Protein AF-A0A2H0QQB0-F1 (afdb_monomer_lite)

Structure (mmCIF, N/CA/C/O backbone):
data_AF-A0A2H0QQB0-F1
#
_entry.id   AF-A0A2H0QQB0-F1
#
loop_
_atom_site.group_PDB
_atom_site.id
_atom_site.type_symbol
_atom_site.label_atom_id
_atom_site.label_alt_id
_atom_site.label_comp_id
_atom_site.label_asym_id
_atom_site.label_entity_id
_atom_site.label_seq_id
_atom_site.pdbx_PDB_ins_code
_atom_site.Cartn_x
_atom_site.Cartn_y
_atom_site.Cartn_z
_atom_site.occupancy
_atom_site.B_iso_or_equiv
_atom_site.auth_seq_id
_atom_site.auth_comp_id
_atom_site.auth_asym_id
_atom_site.auth_atom_id
_atom_site.pdbx_PDB_model_num
ATOM 1 N N . MET A 1 1 ? -20.437 0.059 20.191 1.00 65.50 1 MET A N 1
ATOM 2 C CA . MET A 1 1 ? -19.110 -0.455 20.585 1.00 65.50 1 MET A CA 1
ATOM 3 C C . MET A 1 1 ? -18.700 -1.658 19.748 1.00 65.50 1 MET A C 1
ATOM 5 O O . MET A 1 1 ? -17.780 -1.488 18.964 1.00 65.50 1 MET A O 1
ATOM 9 N N . GLU A 1 2 ? -19.419 -2.790 19.771 1.00 68.44 2 GLU A N 1
ATOM 10 C CA . GLU A 1 2 ? -19.103 -3.956 18.906 1.00 68.44 2 GLU A CA 1
ATOM 11 C C . GLU A 1 2 ? -18.968 -3.614 17.412 1.00 68.44 2 GLU A C 1
ATOM 13 O O . GLU A 1 2 ? -18.045 -4.080 16.751 1.00 68.44 2 GLU A O 1
ATOM 18 N N . ASN A 1 3 ? -19.831 -2.736 16.887 1.00 83.88 3 ASN A N 1
ATOM 19 C CA . ASN A 1 3 ? -19.761 -2.301 15.487 1.00 83.88 3 ASN A CA 1
ATOM 20 C C . ASN A 1 3 ? -18.445 -1.560 15.151 1.00 83.88 3 ASN A C 1
ATOM 22 O O . ASN A 1 3 ? -17.849 -1.812 14.109 1.00 83.88 3 ASN A O 1
ATOM 26 N N . ILE A 1 4 ? -17.952 -0.705 16.058 1.00 89.88 4 ILE A N 1
ATOM 27 C CA . ILE A 1 4 ? -16.704 0.053 15.859 1.00 89.88 4 ILE A CA 1
ATOM 28 C C . ILE A 1 4 ? -15.506 -0.894 15.899 1.00 89.88 4 ILE A C 1
ATOM 30 O O . ILE A 1 4 ? -14.634 -0.816 15.042 1.00 89.88 4 ILE A O 1
ATOM 34 N N . PHE A 1 5 ? -15.478 -1.826 16.853 1.00 91.00 5 PHE A N 1
ATOM 35 C CA . PHE A 1 5 ? -14.380 -2.786 16.974 1.00 91.00 5 PHE A CA 1
ATOM 36 C C . PHE A 1 5 ? -14.315 -3.751 15.787 1.00 91.00 5 PHE A C 1
ATOM 38 O O . PHE A 1 5 ? -13.231 -4.017 15.276 1.00 91.00 5 PHE A O 1
ATOM 45 N N . SER A 1 6 ? -15.464 -4.200 15.275 1.00 92.50 6 SER A N 1
ATOM 46 C CA . SER A 1 6 ? -15.518 -4.987 14.038 1.00 92.50 6 SER A CA 1
ATOM 47 C C . SER A 1 6 ? -14.986 -4.202 12.830 1.00 92.50 6 SER A C 1
ATOM 49 O O . SER A 1 6 ? -14.243 -4.755 12.015 1.00 92.50 6 SER A O 1
ATOM 51 N N . LYS A 1 7 ? -15.302 -2.904 12.732 1.00 93.81 7 LYS A N 1
ATOM 52 C CA . LYS A 1 7 ? -14.756 -2.030 11.684 1.00 93.81 7 LYS A CA 1
ATOM 53 C C . LYS A 1 7 ? -13.255 -1.808 11.835 1.00 93.81 7 LYS A C 1
ATOM 55 O O . LYS A 1 7 ? -12.559 -1.859 10.830 1.00 93.81 7 LYS A O 1
ATOM 60 N N . ILE A 1 8 ? -12.754 -1.629 13.057 1.00 95.75 8 ILE A N 1
ATOM 61 C CA . ILE A 1 8 ? -11.315 -1.547 13.346 1.00 95.75 8 ILE A CA 1
ATOM 62 C C . ILE A 1 8 ? -10.601 -2.817 12.880 1.00 95.75 8 ILE A C 1
ATOM 64 O O . ILE A 1 8 ? -9.617 -2.714 12.156 1.00 95.75 8 ILE A O 1
ATOM 68 N N . GLN A 1 9 ? -11.120 -4.001 13.215 1.00 94.94 9 GLN A N 1
ATOM 69 C CA . GLN A 1 9 ? -10.529 -5.257 12.748 1.00 94.94 9 GLN A CA 1
ATOM 70 C C . GLN A 1 9 ? -10.516 -5.329 11.218 1.00 94.94 9 GLN A C 1
ATOM 72 O O . GLN A 1 9 ? -9.476 -5.572 10.619 1.00 94.94 9 GLN A O 1
ATOM 77 N N . THR A 1 10 ? -11.649 -5.017 10.584 1.00 95.06 10 THR A N 1
ATOM 78 C CA . THR A 1 10 ? -11.767 -4.990 9.117 1.00 95.06 10 THR A CA 1
ATOM 79 C C . THR A 1 10 ? -10.771 -4.009 8.487 1.00 95.06 10 THR A C 1
ATOM 81 O O . THR A 1 10 ? -10.186 -4.286 7.443 1.00 95.06 10 THR A O 1
ATOM 84 N N . HIS A 1 11 ? -10.561 -2.852 9.115 1.00 97.19 11 HIS A N 1
ATOM 85 C CA . HIS A 1 11 ? -9.600 -1.855 8.662 1.00 97.19 11 HIS A CA 1
ATOM 86 C C . HIS A 1 11 ? -8.161 -2.384 8.717 1.00 97.19 11 HIS A C 1
ATOM 88 O O . HIS A 1 11 ? -7.427 -2.248 7.739 1.00 97.19 11 HIS A O 1
ATOM 94 N N . LEU A 1 12 ? -7.781 -3.029 9.824 1.00 97.25 12 LEU A N 1
ATOM 95 C CA . LEU A 1 12 ? -6.466 -3.654 9.978 1.00 97.25 12 LEU A CA 1
ATOM 96 C C . LEU A 1 12 ? -6.259 -4.795 8.971 1.00 97.25 12 LEU A C 1
ATOM 98 O O . LEU A 1 12 ? -5.193 -4.883 8.367 1.00 97.25 12 LEU A O 1
ATOM 102 N N . ASP A 1 13 ? -7.285 -5.605 8.707 1.00 96.88 13 ASP A N 1
ATOM 103 C CA . ASP A 1 13 ? -7.219 -6.675 7.704 1.00 96.88 13 ASP A CA 1
ATOM 104 C C . ASP A 1 13 ? -6.965 -6.113 6.291 1.00 96.88 13 ASP A C 1
ATOM 106 O O . ASP A 1 13 ? -6.163 -6.658 5.526 1.00 96.88 13 ASP A O 1
ATOM 110 N N . TYR A 1 14 ? -7.597 -4.986 5.938 1.00 96.50 14 TYR A N 1
ATOM 111 C CA . TYR A 1 14 ? -7.335 -4.316 4.662 1.00 96.50 14 TYR A CA 1
ATOM 112 C C . TYR A 1 14 ? -5.941 -3.683 4.594 1.00 96.50 14 TYR A C 1
ATOM 114 O O . TYR A 1 14 ? -5.305 -3.740 3.541 1.00 96.50 14 TYR A O 1
ATOM 122 N N . LEU A 1 15 ? -5.431 -3.123 5.694 1.00 97.06 15 LEU A N 1
ATOM 123 C CA . LEU A 1 15 ? -4.051 -2.632 5.755 1.00 97.06 15 LEU A CA 1
ATOM 124 C C . LEU A 1 15 ? -3.034 -3.771 5.598 1.00 97.06 15 LEU A C 1
ATOM 126 O O . LEU A 1 15 ? -2.041 -3.614 4.888 1.00 97.06 15 LEU A O 1
ATOM 130 N N . ASP A 1 16 ? -3.287 -4.936 6.191 1.00 96.81 16 ASP A N 1
ATOM 131 C CA . ASP A 1 16 ? -2.433 -6.116 6.024 1.00 96.81 16 ASP A CA 1
ATOM 132 C C . ASP A 1 16 ? -2.461 -6.617 4.571 1.00 96.81 16 ASP A C 1
ATOM 134 O O . ASP A 1 16 ? -1.420 -6.928 3.984 1.00 96.81 16 ASP A O 1
ATOM 138 N N . ALA A 1 17 ? -3.634 -6.606 3.934 1.00 95.88 17 ALA A N 1
ATOM 139 C CA . ALA A 1 17 ? -3.755 -6.889 2.508 1.00 95.88 17 ALA A CA 1
ATOM 140 C C . ALA A 1 17 ? -2.974 -5.877 1.640 1.00 95.88 17 ALA A C 1
ATOM 142 O O . ALA A 1 17 ? -2.316 -6.291 0.683 1.00 95.88 17 ALA A O 1
ATOM 143 N N . CYS A 1 18 ? -2.961 -4.584 1.996 1.00 95.75 18 CYS A N 1
ATOM 144 C CA . CYS A 1 18 ? -2.119 -3.576 1.339 1.00 95.75 18 CYS A CA 1
ATOM 145 C C . CYS A 1 18 ? -0.631 -3.920 1.462 1.00 95.75 18 CYS A C 1
ATOM 147 O O . CYS A 1 18 ? 0.082 -3.886 0.460 1.00 95.75 18 CYS A O 1
ATOM 149 N N . ILE A 1 19 ? -0.162 -4.294 2.657 1.00 96.25 19 ILE A N 1
ATOM 150 C CA . ILE A 1 19 ? 1.234 -4.702 2.881 1.00 96.25 19 ILE A CA 1
ATOM 151 C C . ILE A 1 19 ? 1.584 -5.919 2.021 1.00 96.25 19 ILE A C 1
ATOM 153 O O . ILE A 1 19 ? 2.636 -5.945 1.383 1.00 96.25 19 ILE A O 1
ATOM 157 N N . LYS A 1 20 ? 0.711 -6.932 1.980 1.00 95.38 20 LYS A N 1
ATOM 158 C CA . LYS A 1 20 ? 0.913 -8.141 1.167 1.00 95.38 20 LYS A CA 1
ATOM 159 C C . LYS A 1 20 ? 0.999 -7.817 -0.324 1.00 95.38 20 LYS A C 1
ATOM 161 O O . LYS A 1 20 ? 1.892 -8.331 -0.994 1.00 95.38 20 LYS A O 1
ATOM 166 N N . LEU A 1 21 ? 0.130 -6.941 -0.831 1.00 94.81 21 LEU A N 1
ATOM 167 C CA . LEU A 1 21 ? 0.185 -6.470 -2.218 1.00 94.81 21 LEU A CA 1
ATOM 168 C C . LEU A 1 21 ? 1.466 -5.679 -2.501 1.00 94.81 21 LEU A C 1
ATOM 170 O O . LEU A 1 21 ? 2.143 -5.976 -3.482 1.00 94.81 21 LEU A O 1
ATOM 174 N N . SER A 1 22 ? 1.851 -4.743 -1.627 1.00 95.25 22 SER A N 1
ATOM 175 C CA . SER A 1 22 ? 3.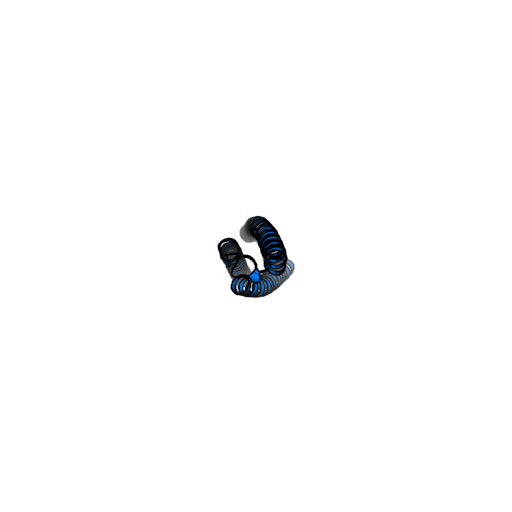121 -4.011 -1.741 1.00 95.25 22 SER A CA 1
ATOM 176 C C . SER A 1 22 ? 4.319 -4.969 -1.791 1.00 95.25 22 SER A C 1
ATOM 178 O O . SER A 1 22 ? 5.158 -4.852 -2.679 1.00 95.25 22 SER A O 1
ATOM 180 N N . LYS A 1 23 ? 4.377 -5.981 -0.916 1.00 95.25 23 LYS A N 1
ATOM 181 C CA . LYS A 1 23 ? 5.434 -7.010 -0.955 1.00 95.25 23 LYS A CA 1
ATOM 182 C C . LYS A 1 23 ? 5.400 -7.830 -2.243 1.00 95.25 23 LYS A C 1
ATOM 184 O O . LYS A 1 23 ? 6.448 -8.109 -2.811 1.00 95.25 23 LYS A O 1
ATOM 189 N N . SER A 1 24 ? 4.214 -8.189 -2.729 1.00 93.25 24 SER A N 1
ATOM 190 C CA . SER A 1 24 ? 4.076 -8.907 -3.999 1.00 93.25 24 SER A CA 1
ATOM 191 C C . SER A 1 24 ? 4.618 -8.090 -5.173 1.00 93.25 24 SER A C 1
ATOM 193 O O . SER A 1 24 ? 5.261 -8.656 -6.053 1.00 93.25 24 SER A O 1
ATOM 195 N N . ILE A 1 25 ? 4.381 -6.775 -5.199 1.00 93.88 25 ILE A N 1
ATOM 196 C CA . ILE A 1 25 ? 4.931 -5.873 -6.224 1.00 93.88 25 ILE A CA 1
ATOM 197 C C . ILE A 1 25 ? 6.454 -5.803 -6.100 1.00 93.88 25 ILE A C 1
ATOM 199 O O . ILE A 1 25 ? 7.158 -5.968 -7.092 1.00 93.88 25 ILE A O 1
ATOM 203 N N . GLU A 1 26 ? 6.965 -5.612 -4.884 1.00 94.50 26 GLU A N 1
ATOM 204 C CA . GLU A 1 26 ? 8.403 -5.547 -4.611 1.00 94.50 26 GLU A CA 1
ATOM 205 C C . GLU A 1 26 ? 9.135 -6.817 -5.075 1.00 94.50 26 GLU A C 1
ATOM 207 O O . GLU A 1 26 ? 10.184 -6.726 -5.717 1.00 94.50 26 GLU A O 1
ATOM 212 N N . GLN A 1 27 ? 8.534 -7.988 -4.868 1.00 92.56 27 GLN A N 1
ATOM 213 C CA . GLN A 1 27 ? 9.088 -9.288 -5.256 1.00 92.56 27 GLN A CA 1
ATOM 214 C C . GLN A 1 27 ? 8.876 -9.644 -6.735 1.00 92.56 27 GLN A C 1
ATOM 216 O O . GLN A 1 27 ? 9.540 -10.549 -7.240 1.00 92.56 27 GLN A O 1
ATOM 221 N N . SER A 1 28 ? 7.977 -8.954 -7.443 1.00 91.25 28 SER A N 1
ATOM 222 C CA . SER A 1 28 ? 7.664 -9.242 -8.850 1.00 91.25 28 SER A CA 1
ATOM 223 C C . SER A 1 28 ? 8.849 -8.953 -9.764 1.00 91.25 28 SER A C 1
ATOM 225 O O . SER A 1 28 ? 9.612 -8.022 -9.518 1.00 91.25 28 SER A O 1
ATOM 227 N N . ASP A 1 29 ? 9.000 -9.720 -10.840 1.00 89.69 29 ASP A N 1
ATOM 228 C CA . ASP A 1 29 ? 10.018 -9.442 -11.853 1.00 89.69 29 ASP A CA 1
ATOM 229 C C . ASP A 1 29 ? 9.806 -8.048 -12.469 1.00 89.69 29 ASP A C 1
ATOM 231 O O . ASP A 1 29 ? 8.687 -7.709 -12.857 1.00 89.69 29 ASP A O 1
ATOM 235 N N . ALA A 1 30 ? 10.873 -7.246 -12.542 1.00 88.38 30 ALA A N 1
ATOM 236 C CA . ALA A 1 30 ? 10.816 -5.887 -13.075 1.00 88.38 30 ALA A CA 1
ATOM 237 C C . ALA A 1 30 ? 10.485 -5.869 -14.576 1.00 88.38 30 ALA A C 1
ATOM 239 O O . ALA A 1 30 ? 9.853 -4.920 -15.038 1.00 88.38 30 ALA A O 1
ATOM 240 N N . ASP A 1 31 ? 10.833 -6.940 -15.296 1.00 87.62 31 ASP A N 1
ATOM 241 C CA . ASP A 1 31 ? 10.500 -7.109 -16.713 1.00 87.62 31 ASP A CA 1
ATOM 242 C C . ASP A 1 31 ? 8.996 -7.367 -16.925 1.00 87.62 31 ASP A C 1
ATOM 244 O O . ASP A 1 31 ? 8.451 -7.111 -18.002 1.00 87.62 31 ASP A O 1
ATOM 248 N N . ASN A 1 32 ? 8.281 -7.833 -15.893 1.00 91.31 32 ASN A N 1
ATOM 249 C CA . ASN A 1 32 ? 6.845 -8.093 -15.954 1.00 91.31 32 ASN A CA 1
ATOM 250 C C . ASN A 1 32 ? 6.022 -6.848 -15.582 1.00 91.31 32 ASN A C 1
ATOM 252 O O . ASN A 1 32 ? 5.281 -6.810 -14.595 1.00 91.31 32 ASN A O 1
ATOM 256 N N . VAL A 1 33 ? 6.151 -5.815 -16.413 1.00 88.31 33 VAL A N 1
ATOM 257 C CA . VAL A 1 33 ? 5.507 -4.507 -16.217 1.00 88.31 33 VAL A CA 1
ATOM 258 C C . VAL A 1 33 ? 3.978 -4.612 -16.158 1.00 88.31 33 VAL A C 1
ATOM 260 O O . VAL A 1 33 ? 3.338 -3.882 -15.404 1.00 88.31 33 VAL A O 1
ATOM 263 N N . GLU A 1 34 ? 3.372 -5.535 -16.909 1.00 90.12 34 GLU A N 1
ATOM 264 C CA . GLU A 1 34 ? 1.917 -5.731 -16.909 1.00 90.12 34 GLU A CA 1
ATOM 265 C C . GLU A 1 34 ? 1.407 -6.236 -15.551 1.00 90.12 34 GLU A C 1
ATOM 267 O O . GLU A 1 34 ? 0.456 -5.674 -15.001 1.00 90.12 34 GLU A O 1
ATOM 272 N N . ALA A 1 35 ? 2.075 -7.235 -14.963 1.00 89.00 35 ALA A N 1
ATOM 273 C CA . ALA A 1 35 ? 1.723 -7.728 -13.634 1.00 89.00 35 ALA A CA 1
ATOM 274 C C . ALA A 1 35 ? 1.938 -6.661 -12.550 1.00 89.00 35 ALA A C 1
ATOM 276 O O . ALA A 1 35 ? 1.105 -6.518 -11.652 1.00 89.00 35 ALA A O 1
ATOM 277 N N . ILE A 1 36 ? 3.022 -5.883 -12.648 1.00 92.00 36 ILE A N 1
ATOM 278 C CA . ILE A 1 36 ? 3.290 -4.762 -11.737 1.00 92.00 36 ILE A CA 1
ATOM 279 C C . ILE A 1 36 ? 2.162 -3.728 -11.817 1.00 92.00 36 ILE A C 1
ATOM 281 O O . ILE A 1 36 ? 1.607 -3.364 -10.781 1.00 92.00 36 ILE A O 1
ATOM 285 N N . ASN A 1 37 ? 1.767 -3.312 -13.023 1.00 92.19 37 ASN A N 1
ATOM 286 C CA . ASN A 1 37 ? 0.683 -2.348 -13.220 1.00 92.19 37 ASN A CA 1
ATOM 287 C C . ASN A 1 37 ? -0.652 -2.869 -12.678 1.00 92.19 37 ASN A C 1
ATOM 289 O O . ASN A 1 37 ? -1.329 -2.159 -11.940 1.00 92.19 37 ASN A O 1
ATOM 293 N N . SER A 1 38 ? -1.003 -4.128 -12.958 1.00 92.56 38 SER A N 1
ATOM 294 C CA . SER A 1 38 ? -2.236 -4.713 -12.421 1.00 92.56 38 SER A CA 1
ATOM 295 C C . SER A 1 38 ? -2.243 -4.744 -10.890 1.00 92.56 38 SER A C 1
ATOM 297 O O . SER A 1 38 ? -3.291 -4.533 -10.277 1.00 92.56 38 SER A O 1
ATOM 299 N N . ASN A 1 39 ? -1.102 -5.024 -10.259 1.00 91.81 39 ASN A N 1
ATOM 300 C CA . ASN A 1 39 ? -1.000 -5.037 -8.804 1.00 91.81 39 ASN A CA 1
ATOM 301 C C . ASN A 1 39 ? -1.052 -3.624 -8.206 1.00 91.81 39 ASN A C 1
ATOM 303 O O . ASN A 1 39 ? -1.665 -3.449 -7.153 1.00 91.81 39 ASN A O 1
ATOM 307 N N . LEU A 1 40 ? -0.471 -2.623 -8.876 1.00 92.06 40 LEU A N 1
ATOM 308 C CA . LEU A 1 40 ? -0.583 -1.214 -8.487 1.00 92.06 40 LEU A CA 1
ATOM 309 C C . LEU A 1 40 ? -2.037 -0.727 -8.560 1.00 92.06 40 LEU A C 1
ATOM 311 O O . LEU A 1 40 ? -2.538 -0.186 -7.578 1.00 92.06 40 LEU A O 1
ATOM 315 N N . ASP A 1 41 ? -2.758 -1.033 -9.641 1.00 94.19 41 ASP A N 1
ATOM 316 C CA . ASP A 1 41 ? -4.180 -0.689 -9.778 1.00 94.19 41 ASP A CA 1
ATOM 317 C C . ASP A 1 41 ? -5.036 -1.328 -8.671 1.00 94.19 41 ASP A C 1
ATOM 319 O O . ASP A 1 41 ? -5.932 -0.702 -8.094 1.00 94.19 41 ASP A O 1
ATOM 323 N N . ASN A 1 42 ? -4.770 -2.599 -8.356 1.00 92.50 42 ASN A N 1
ATOM 324 C CA . ASN A 1 42 ? -5.453 -3.301 -7.270 1.00 92.50 42 ASN A CA 1
ATOM 325 C C . ASN A 1 42 ? -5.143 -2.670 -5.908 1.00 92.50 42 ASN A C 1
ATOM 327 O O . ASN A 1 42 ? -6.041 -2.532 -5.072 1.00 92.50 42 ASN A O 1
ATOM 331 N N . ARG A 1 43 ? -3.893 -2.255 -5.695 1.00 93.12 43 ARG A N 1
ATOM 332 C CA . ARG A 1 43 ? -3.462 -1.566 -4.480 1.00 93.12 43 ARG A CA 1
ATOM 333 C C . ARG A 1 43 ? -4.145 -0.207 -4.333 1.00 93.12 43 ARG A C 1
ATOM 335 O O . ARG A 1 43 ? -4.650 0.074 -3.252 1.00 93.12 43 ARG A O 1
ATOM 342 N N . ASP A 1 44 ? -4.263 0.585 -5.395 1.00 93.75 44 ASP A N 1
ATOM 343 C CA . ASP A 1 44 ? -4.945 1.889 -5.361 1.00 93.75 44 ASP A CA 1
ATOM 344 C C . ASP A 1 44 ? -6.429 1.760 -4.989 1.00 93.75 44 ASP A C 1
ATOM 346 O O . ASP A 1 44 ? -6.975 2.539 -4.193 1.00 93.75 44 ASP A O 1
ATOM 350 N N . ARG A 1 45 ? -7.095 0.721 -5.508 1.00 95.06 45 ARG A N 1
ATOM 351 C CA . ARG A 1 45 ? -8.472 0.385 -5.114 1.00 95.06 45 ARG A CA 1
ATOM 352 C C . ARG A 1 45 ? -8.556 0.019 -3.638 1.00 95.06 45 ARG A C 1
ATOM 354 O O . ARG A 1 45 ? -9.478 0.465 -2.957 1.00 95.06 45 ARG A O 1
ATOM 361 N N . LEU A 1 46 ? -7.606 -0.768 -3.138 1.00 94.50 46 LEU A N 1
ATOM 362 C CA . LEU A 1 46 ? -7.581 -1.178 -1.739 1.00 94.50 46 LEU A CA 1
ATOM 363 C C . LEU A 1 46 ? -7.300 0.002 -0.802 1.00 94.50 46 LEU A C 1
ATOM 365 O O . LEU A 1 46 ? -8.012 0.160 0.185 1.00 94.50 46 LEU A O 1
ATOM 369 N N . VAL A 1 47 ? -6.361 0.886 -1.147 1.00 93.56 47 VAL A N 1
ATOM 370 C CA . VAL A 1 47 ? -6.108 2.140 -0.415 1.00 93.56 47 VAL A CA 1
ATOM 371 C C . VAL A 1 47 ? -7.379 2.985 -0.348 1.00 93.56 47 VAL A C 1
ATOM 373 O O . VAL A 1 47 ? -7.744 3.471 0.719 1.00 93.56 47 VAL A O 1
ATOM 376 N N . SER A 1 48 ? -8.124 3.081 -1.451 1.00 95.31 48 SER A N 1
ATOM 377 C CA . SER A 1 48 ? -9.405 3.795 -1.473 1.00 95.31 48 SER A CA 1
ATOM 378 C C . SER A 1 48 ? -10.447 3.183 -0.524 1.00 95.31 48 SER A C 1
ATOM 380 O O . SER A 1 48 ? -11.256 3.909 0.054 1.00 95.31 48 SER A O 1
ATOM 382 N N . ILE A 1 49 ? -10.456 1.855 -0.358 1.00 95.00 49 ILE A N 1
ATOM 383 C CA . ILE A 1 49 ? -11.323 1.159 0.606 1.00 95.00 49 ILE A CA 1
ATOM 384 C C . ILE A 1 49 ? -10.857 1.444 2.037 1.00 95.00 49 ILE A C 1
ATOM 386 O O . ILE A 1 49 ? -11.673 1.848 2.862 1.00 95.00 49 ILE A O 1
ATOM 390 N N . VAL A 1 50 ? -9.558 1.301 2.312 1.00 95.50 50 VAL A N 1
ATOM 391 C CA . VAL A 1 50 ? -8.931 1.602 3.611 1.00 95.50 50 VAL A CA 1
ATOM 392 C C . VAL A 1 50 ? -9.291 3.017 4.066 1.00 95.50 50 VAL A C 1
ATOM 394 O O . VAL A 1 50 ? -9.807 3.188 5.167 1.00 95.50 50 VAL A O 1
ATOM 397 N N . SER A 1 51 ? -9.134 4.023 3.199 1.00 94.75 51 SER A N 1
ATOM 398 C CA . SER A 1 51 ? -9.477 5.414 3.521 1.00 94.75 51 SER A CA 1
ATOM 399 C C . SER A 1 51 ? -10.957 5.608 3.855 1.00 94.75 51 SER A C 1
ATOM 401 O O . SER A 1 51 ? -11.285 6.371 4.760 1.00 94.75 51 SER A O 1
ATOM 403 N N . LYS A 1 52 ? -11.870 4.916 3.162 1.00 96.00 52 LYS A N 1
ATOM 404 C CA . LYS A 1 52 ? -13.306 4.981 3.481 1.00 96.00 52 LYS A CA 1
ATOM 405 C C . LYS A 1 52 ? -13.601 4.376 4.849 1.00 96.00 52 LYS A C 1
ATOM 407 O O . LYS A 1 52 ? -14.324 4.982 5.632 1.00 96.00 52 LYS A O 1
ATOM 412 N N . VAL A 1 53 ? -13.021 3.214 5.153 1.00 95.12 53 VAL A N 1
ATOM 413 C CA . VAL A 1 53 ? -13.220 2.552 6.449 1.00 95.12 53 VAL A CA 1
ATOM 414 C C . VAL A 1 53 ? -12.626 3.387 7.588 1.00 95.12 53 VAL A C 1
ATOM 416 O O . VAL A 1 53 ? -13.272 3.518 8.625 1.00 95.12 53 VAL A O 1
ATOM 419 N N . GLN A 1 54 ? -11.458 4.007 7.389 1.00 95.25 54 GLN A N 1
ATOM 420 C CA . GLN A 1 54 ? -10.866 4.953 8.343 1.00 95.25 54 GLN A CA 1
ATOM 421 C C . GLN A 1 54 ? -11.849 6.079 8.688 1.00 95.25 54 GLN A C 1
ATOM 423 O O . GLN A 1 54 ? -12.156 6.282 9.860 1.00 95.25 54 GLN A O 1
ATOM 428 N N . LEU A 1 55 ? -12.390 6.757 7.670 1.00 95.38 55 LEU A N 1
ATOM 429 C CA . LEU A 1 55 ? -13.342 7.856 7.854 1.00 95.38 55 LEU A CA 1
ATOM 430 C C . LEU A 1 55 ? -14.626 7.409 8.564 1.00 95.38 55 LEU A C 1
ATOM 432 O O . LEU A 1 55 ? -15.169 8.136 9.394 1.00 95.38 55 LEU A O 1
ATOM 436 N N . GLU A 1 56 ? -15.121 6.206 8.265 1.00 94.38 56 GLU A N 1
ATOM 437 C CA . GLU A 1 56 ? -16.274 5.640 8.968 1.00 94.38 56 GLU A CA 1
ATOM 438 C C . GLU A 1 56 ? -15.975 5.390 10.451 1.00 94.38 56 GLU A C 1
ATOM 440 O O . GLU A 1 56 ? -16.816 5.688 11.298 1.00 94.38 56 GLU A O 1
ATOM 445 N N . ILE A 1 57 ? -14.797 4.851 10.782 1.00 94.19 57 ILE A N 1
ATOM 446 C CA . ILE A 1 57 ? -14.391 4.622 12.175 1.00 94.19 57 ILE A CA 1
ATOM 447 C C . ILE A 1 57 ? -14.255 5.954 12.912 1.00 94.19 57 ILE A C 1
ATOM 449 O O . ILE A 1 57 ? -14.796 6.089 14.007 1.00 94.19 57 ILE A O 1
ATOM 453 N N . GLU A 1 58 ? -13.583 6.939 12.314 1.00 93.06 58 GLU A N 1
ATOM 454 C CA . GLU A 1 58 ? -13.421 8.280 12.887 1.00 93.06 58 GLU A CA 1
ATOM 455 C C . GLU A 1 58 ? -14.777 8.938 13.154 1.00 93.06 58 GLU A C 1
ATOM 457 O O . GLU A 1 58 ? -15.044 9.359 14.277 1.00 93.06 58 GLU A O 1
ATOM 462 N N . SER A 1 59 ? -15.691 8.908 12.179 1.00 92.69 59 SER A N 1
ATOM 463 C CA . SER A 1 59 ? -17.044 9.443 12.350 1.00 92.69 59 SER A CA 1
ATOM 464 C C . SER A 1 59 ? -17.823 8.742 13.468 1.00 92.69 59 SER A C 1
ATOM 466 O O . SER A 1 59 ? -18.590 9.390 14.185 1.00 92.69 59 SER A O 1
ATOM 468 N N . LEU A 1 60 ? -17.643 7.428 13.635 1.00 91.19 60 LEU A N 1
ATOM 469 C CA . LEU A 1 60 ? -18.276 6.682 14.721 1.00 91.19 60 LEU A CA 1
ATOM 470 C C . LEU A 1 60 ? -17.676 7.025 16.085 1.00 91.19 60 LEU A C 1
ATOM 472 O O . LEU A 1 60 ? -18.423 7.056 17.059 1.00 91.19 60 LEU A O 1
ATOM 476 N N . ILE A 1 61 ? -16.364 7.269 16.157 1.00 90.19 61 ILE A N 1
ATOM 477 C CA . ILE A 1 61 ? -15.674 7.694 17.381 1.00 90.19 61 ILE A CA 1
ATOM 478 C C . ILE A 1 61 ? -16.121 9.105 17.778 1.00 90.19 61 ILE A C 1
ATOM 480 O O . ILE A 1 61 ? -16.467 9.315 18.939 1.00 90.19 61 ILE A O 1
ATOM 484 N N . ASP A 1 62 ? -16.191 10.039 16.828 1.00 88.75 62 ASP A N 1
ATOM 485 C CA . ASP A 1 62 ? -16.632 11.421 17.064 1.00 88.75 62 ASP A CA 1
ATOM 486 C C . ASP A 1 62 ? -18.085 11.500 17.556 1.00 88.75 62 ASP A C 1
ATOM 488 O O . ASP A 1 62 ? -18.454 12.397 18.315 1.00 88.75 62 ASP A O 1
ATOM 492 N N . GLY A 1 63 ? -18.921 10.540 17.148 1.00 87.44 63 GLY A N 1
ATOM 493 C CA . GLY A 1 63 ? -20.308 10.417 17.594 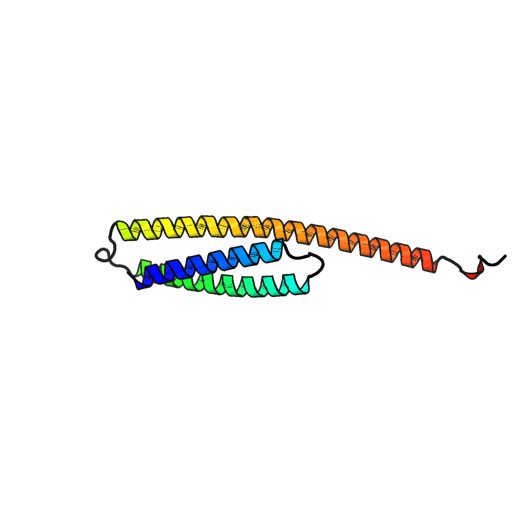1.00 87.44 63 GLY A CA 1
ATOM 494 C C . GLY A 1 63 ? -20.489 9.812 18.992 1.00 87.44 63 GLY A C 1
ATOM 495 O O . GLY A 1 63 ? -21.622 9.769 19.482 1.00 87.44 63 GLY A O 1
ATOM 496 N N . LEU A 1 64 ? -19.424 9.325 19.642 1.00 87.88 64 LEU A N 1
ATOM 497 C CA . LEU A 1 64 ? -19.514 8.747 20.984 1.00 87.88 64 LEU A CA 1
ATOM 498 C C . LEU A 1 64 ? -19.715 9.839 22.035 1.00 87.88 64 LEU A C 1
ATOM 500 O O . LEU A 1 64 ? -18.974 10.816 22.112 1.00 87.88 64 LEU A O 1
ATOM 504 N N . ASN A 1 65 ? -20.686 9.633 22.923 1.00 81.94 65 ASN A N 1
ATOM 505 C CA . ASN A 1 65 ? -20.827 10.470 24.111 1.00 81.94 65 ASN A CA 1
ATOM 506 C C . ASN A 1 65 ? -19.942 9.958 25.267 1.00 81.94 65 ASN A C 1
ATOM 508 O O . ASN A 1 65 ? -19.522 8.800 25.300 1.00 81.94 65 ASN A O 1
ATOM 512 N N . GLY A 1 66 ? -19.689 10.812 26.265 1.00 74.06 66 GLY A N 1
ATOM 513 C CA . GLY A 1 66 ? -18.831 10.473 27.411 1.00 74.06 66 GLY A CA 1
ATOM 514 C C . GLY A 1 66 ? -19.309 9.280 28.253 1.00 74.06 66 GLY A C 1
ATOM 515 O O . GLY A 1 66 ? -18.506 8.690 28.964 1.00 74.06 66 GLY A O 1
ATOM 516 N N . ALA A 1 67 ? -20.584 8.883 28.155 1.00 74.56 67 ALA A N 1
ATOM 517 C CA . ALA A 1 67 ? -21.113 7.695 28.831 1.00 74.56 67 ALA A CA 1
ATOM 518 C C . ALA A 1 67 ? -20.809 6.386 28.074 1.00 74.56 67 ALA A C 1
ATOM 520 O O . ALA A 1 67 ? -20.843 5.310 28.667 1.00 74.56 67 ALA A O 1
ATOM 521 N N . GLN A 1 68 ? -20.511 6.466 26.774 1.00 75.56 68 GLN A N 1
ATOM 522 C CA . GLN A 1 68 ? -20.134 5.332 25.923 1.00 75.56 68 GLN A CA 1
ATOM 523 C C . GLN A 1 68 ? -18.616 5.101 25.881 1.00 75.56 68 GLN A C 1
ATOM 525 O O . GLN A 1 68 ? -18.168 4.031 25.469 1.00 75.56 68 GLN A O 1
ATOM 530 N N . LEU A 1 69 ? -17.829 6.086 26.321 1.00 81.94 69 LEU A N 1
ATOM 531 C CA . LEU A 1 69 ? -16.374 6.022 26.414 1.00 81.94 69 LEU A CA 1
ATOM 532 C C . LEU A 1 69 ? -15.951 5.472 27.778 1.00 81.94 69 LEU A C 1
ATOM 534 O O . LEU A 1 69 ? -15.924 6.186 28.777 1.00 81.94 69 LEU A O 1
ATOM 538 N N . ASN A 1 70 ? -15.580 4.194 27.810 1.00 86.19 70 ASN A N 1
ATOM 539 C CA . ASN A 1 70 ? -14.914 3.601 28.966 1.00 86.19 70 ASN A CA 1
ATOM 540 C C . ASN A 1 70 ? -13.377 3.571 28.760 1.00 86.19 70 ASN A C 1
ATOM 542 O O . ASN A 1 70 ? -12.900 3.695 27.626 1.00 86.19 70 ASN A O 1
ATOM 546 N N . PRO A 1 71 ? -12.574 3.407 29.830 1.00 87.94 71 PRO A N 1
ATOM 547 C CA . PRO A 1 71 ? -11.112 3.389 29.720 1.00 87.94 71 PRO A CA 1
ATOM 548 C C . PRO A 1 71 ? -10.559 2.306 28.782 1.00 87.94 71 PRO A C 1
ATOM 550 O O . PRO A 1 71 ? -9.571 2.544 28.092 1.00 87.94 71 PRO A O 1
ATOM 553 N N . GLU A 1 72 ? -11.203 1.139 28.729 1.00 88.81 72 GLU A N 1
ATOM 554 C CA . GLU A 1 72 ? -10.825 0.021 27.853 1.00 88.81 72 GLU A CA 1
ATOM 555 C C . GLU A 1 72 ? -10.948 0.401 26.371 1.00 88.81 72 GLU A C 1
ATOM 557 O O . GLU A 1 72 ? -10.031 0.196 25.582 1.00 88.81 72 GLU A O 1
ATOM 562 N N . SER A 1 73 ? -12.037 1.070 26.008 1.00 87.75 73 SER A N 1
ATOM 563 C CA . SER A 1 73 ? -12.300 1.555 24.651 1.00 87.75 73 SER A CA 1
ATOM 564 C C . SER A 1 73 ? -11.247 2.552 24.193 1.00 87.75 73 SER A C 1
ATOM 566 O O . SER A 1 73 ? -10.757 2.480 23.071 1.00 87.75 73 SER A O 1
ATOM 568 N N . VAL A 1 74 ? -10.851 3.457 25.091 1.00 89.81 74 VAL A N 1
ATOM 569 C CA . VAL A 1 74 ? -9.787 4.431 24.826 1.00 89.81 74 VAL A CA 1
ATOM 570 C C . VAL A 1 74 ? -8.448 3.728 24.601 1.00 89.81 74 VAL A C 1
ATOM 572 O O . VAL A 1 74 ? -7.676 4.154 23.742 1.00 89.81 74 VAL A O 1
ATOM 575 N N . GLN A 1 75 ? -8.155 2.655 25.342 1.00 92.56 75 GLN A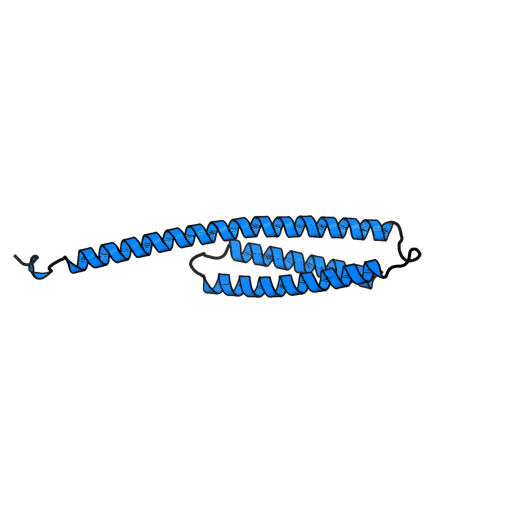 N 1
ATOM 576 C CA . GLN A 1 75 ? -6.948 1.859 25.106 1.00 92.56 75 GLN A CA 1
ATOM 577 C C . GLN A 1 75 ? -6.988 1.156 23.748 1.00 92.56 75 GLN A C 1
ATOM 579 O O . GLN A 1 75 ? -5.990 1.204 23.033 1.00 92.56 75 GLN A O 1
ATOM 584 N N . ILE A 1 76 ? -8.133 0.588 23.358 1.00 91.75 76 ILE A N 1
ATOM 585 C CA . ILE A 1 76 ? -8.313 -0.039 22.041 1.00 91.75 76 ILE A CA 1
ATOM 586 C C . ILE A 1 76 ? -8.087 0.979 20.918 1.00 91.75 76 ILE A C 1
ATOM 588 O O . ILE A 1 76 ? -7.344 0.694 19.986 1.00 91.75 76 ILE A O 1
ATOM 592 N N . PHE A 1 77 ? -8.651 2.187 21.014 1.00 92.81 77 PHE A N 1
ATOM 593 C CA . PHE A 1 77 ? -8.451 3.220 19.990 1.00 92.81 77 PHE A CA 1
ATOM 594 C C . PHE A 1 77 ? -6.992 3.669 19.882 1.00 92.81 77 PHE A C 1
ATOM 596 O O . PHE A 1 77 ? -6.489 3.856 18.777 1.00 92.81 77 PHE A O 1
ATOM 603 N N . LYS A 1 78 ? -6.289 3.794 21.013 1.00 94.44 78 LYS A N 1
ATOM 604 C CA . LYS A 1 78 ? -4.854 4.111 21.020 1.00 94.44 78 LYS A CA 1
ATOM 605 C C . LYS A 1 78 ? -4.015 2.999 20.396 1.00 94.44 78 LYS A C 1
ATOM 607 O O . LYS A 1 78 ? -3.094 3.300 19.643 1.00 94.44 78 LYS A O 1
ATOM 612 N N . ALA A 1 79 ? -4.318 1.740 20.714 1.00 95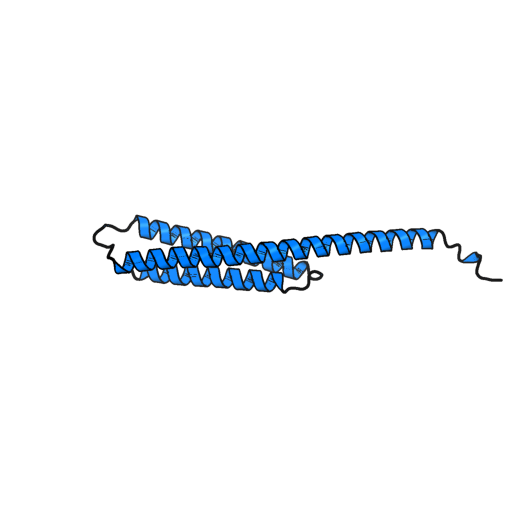.69 79 ALA A N 1
ATOM 613 C CA . ALA A 1 79 ? -3.647 0.588 20.120 1.00 95.69 79 ALA A CA 1
ATOM 614 C C . ALA A 1 79 ? -3.876 0.558 18.606 1.00 95.69 79 ALA A C 1
ATOM 616 O O . ALA A 1 79 ? -2.919 0.556 17.847 1.00 95.69 79 ALA A O 1
ATOM 617 N N . TRP A 1 80 ? -5.129 0.697 18.175 1.00 96.25 80 TRP A N 1
ATOM 618 C CA . TRP A 1 80 ? -5.487 0.773 16.764 1.00 96.25 80 TRP A CA 1
ATOM 619 C C . TRP A 1 80 ? -4.744 1.889 16.015 1.00 96.25 80 TRP A C 1
ATOM 621 O O . TRP A 1 80 ? -4.164 1.633 14.965 1.00 96.25 80 TRP A O 1
ATOM 631 N N . GLN A 1 81 ? -4.706 3.116 16.547 1.00 95.62 81 GLN A N 1
ATOM 632 C CA . GLN A 1 81 ? -3.965 4.219 15.919 1.00 95.62 81 GLN A CA 1
ATOM 633 C C . GLN A 1 81 ? -2.468 3.920 15.791 1.00 95.62 81 GLN A C 1
ATOM 635 O O . GLN A 1 81 ? -1.852 4.259 14.779 1.00 95.62 81 GLN A O 1
ATOM 640 N N . LYS A 1 82 ? -1.883 3.289 16.813 1.00 97.56 82 LYS A N 1
ATOM 641 C CA . LYS A 1 82 ? -0.487 2.861 16.786 1.00 97.56 82 LYS A CA 1
ATOM 642 C C . LYS A 1 82 ? -0.262 1.798 15.706 1.00 97.56 82 LYS A C 1
ATOM 644 O O . LYS A 1 82 ? 0.654 1.960 14.906 1.00 97.56 82 LYS A O 1
ATOM 649 N N . ASP A 1 83 ? -1.113 0.778 15.644 1.00 97.12 83 ASP A N 1
ATOM 650 C CA . ASP A 1 83 ? -1.016 -0.300 14.655 1.00 97.12 83 ASP A CA 1
ATOM 651 C C . ASP A 1 83 ? -1.145 0.255 13.229 1.00 97.12 83 ASP A C 1
ATOM 653 O O . ASP A 1 83 ? -0.320 -0.042 12.368 1.00 97.12 83 ASP A O 1
ATOM 657 N N . VAL A 1 84 ? -2.112 1.149 12.985 1.00 97.12 84 VAL A N 1
ATOM 658 C CA . VAL A 1 84 ? -2.260 1.847 11.696 1.00 97.12 84 VAL A CA 1
ATOM 659 C C . VAL A 1 84 ? -0.980 2.598 11.333 1.00 97.12 84 VAL A C 1
ATOM 661 O O . VAL A 1 84 ? -0.513 2.498 10.199 1.00 97.12 84 VAL A O 1
ATOM 664 N N . HIS A 1 85 ? -0.386 3.329 12.278 1.00 97.00 85 HIS A N 1
ATOM 665 C CA . HIS A 1 85 ? 0.852 4.066 12.034 1.00 97.00 85 HIS A CA 1
ATOM 666 C C . HIS A 1 85 ? 2.024 3.142 11.672 1.00 97.00 85 HIS A C 1
ATOM 668 O O . HIS A 1 85 ? 2.747 3.420 10.712 1.00 97.00 85 HIS A O 1
ATOM 674 N N . GLU A 1 86 ? 2.201 2.037 12.398 1.00 97.62 86 GLU A N 1
ATOM 675 C CA . GLU A 1 86 ? 3.250 1.047 12.125 1.00 97.62 86 GLU A CA 1
ATOM 676 C C . GLU A 1 86 ? 3.054 0.386 10.752 1.00 97.62 86 GLU A C 1
ATOM 678 O O . GLU A 1 86 ? 3.993 0.296 9.957 1.00 97.62 86 GLU A O 1
ATOM 683 N N . MET A 1 87 ? 1.822 -0.007 10.427 1.00 97.25 87 MET A N 1
ATOM 684 C CA . MET A 1 87 ? 1.487 -0.637 9.149 1.00 97.25 87 MET A CA 1
ATOM 685 C C . MET A 1 87 ? 1.692 0.313 7.967 1.00 97.25 87 MET A C 1
ATOM 687 O O . MET A 1 87 ? 2.311 -0.068 6.974 1.00 97.25 87 MET A O 1
ATOM 691 N N . VAL A 1 88 ? 1.232 1.563 8.073 1.00 95.62 88 VAL A N 1
ATOM 692 C CA . VAL A 1 88 ? 1.443 2.586 7.036 1.00 95.62 88 VAL A CA 1
ATOM 693 C C . VAL A 1 88 ? 2.931 2.881 6.855 1.00 95.62 88 VAL A C 1
ATOM 695 O O . VAL A 1 88 ? 3.393 2.991 5.721 1.00 95.62 88 VAL A O 1
ATOM 698 N N . SER A 1 89 ? 3.699 2.947 7.943 1.00 96.75 89 SER A N 1
ATOM 699 C CA . SER A 1 89 ? 5.151 3.140 7.867 1.00 96.75 89 SER A CA 1
ATOM 700 C C . SER A 1 89 ? 5.828 1.993 7.113 1.00 96.75 89 SER A C 1
ATOM 702 O O . SER A 1 89 ? 6.623 2.242 6.210 1.00 96.75 89 SER A O 1
ATOM 704 N N . SER A 1 90 ? 5.437 0.743 7.387 1.00 96.31 90 SER A N 1
ATOM 705 C CA . SER A 1 90 ? 5.939 -0.419 6.645 1.00 96.31 90 SER A CA 1
ATOM 706 C C . SER A 1 90 ? 5.595 -0.357 5.153 1.00 96.31 90 SER A C 1
ATOM 708 O O . SER A 1 90 ? 6.430 -0.683 4.311 1.00 96.31 90 SER A O 1
ATOM 710 N N . ILE A 1 91 ? 4.389 0.100 4.801 1.00 94.81 91 ILE A N 1
ATOM 711 C CA . ILE A 1 91 ? 3.997 0.299 3.400 1.00 94.81 91 ILE A CA 1
ATOM 712 C C . ILE A 1 91 ? 4.904 1.338 2.723 1.00 94.81 91 ILE A C 1
ATOM 714 O O . ILE A 1 91 ? 5.381 1.090 1.618 1.00 94.81 91 ILE A O 1
ATOM 718 N N . ILE A 1 92 ? 5.179 2.467 3.385 1.00 95.50 92 ILE A N 1
ATOM 719 C CA . ILE A 1 92 ? 6.046 3.534 2.856 1.00 95.50 92 ILE A CA 1
ATOM 720 C C . ILE A 1 92 ? 7.471 3.021 2.612 1.00 95.50 92 ILE A C 1
ATOM 722 O O . ILE A 1 92 ? 8.080 3.336 1.589 1.00 95.50 92 ILE A O 1
ATOM 726 N N . GLU A 1 93 ? 8.004 2.211 3.527 1.00 97.06 93 GLU A N 1
ATOM 727 C CA . GLU A 1 93 ? 9.319 1.587 3.362 1.00 97.06 93 GLU A CA 1
ATOM 728 C C . GLU A 1 93 ? 9.361 0.669 2.134 1.00 97.06 93 GLU A C 1
ATOM 730 O O . GLU A 1 93 ? 10.297 0.744 1.337 1.00 97.06 93 GLU A O 1
ATOM 735 N N . ILE A 1 94 ? 8.330 -0.158 1.935 1.00 96.31 94 ILE A N 1
ATOM 736 C CA . ILE A 1 94 ? 8.242 -1.040 0.764 1.00 96.31 94 ILE A CA 1
ATOM 737 C C . ILE A 1 94 ? 8.106 -0.222 -0.527 1.00 96.31 94 ILE A C 1
ATOM 739 O O . ILE A 1 94 ? 8.753 -0.539 -1.525 1.00 96.31 94 ILE A O 1
ATOM 743 N N . ASP A 1 95 ? 7.330 0.861 -0.519 1.00 95.00 95 ASP A N 1
ATOM 744 C CA . ASP A 1 95 ? 7.171 1.739 -1.683 1.00 95.00 95 ASP A CA 1
ATOM 745 C C . ASP A 1 95 ? 8.497 2.392 -2.100 1.00 95.00 95 ASP A C 1
ATOM 747 O O . ASP A 1 95 ? 8.778 2.537 -3.296 1.00 95.00 95 ASP A O 1
ATOM 751 N N . ALA A 1 96 ? 9.353 2.734 -1.134 1.00 96.94 96 ALA A N 1
ATOM 752 C CA . ALA A 1 96 ? 10.697 3.223 -1.419 1.00 96.94 96 ALA A CA 1
ATOM 753 C C . ALA A 1 96 ? 11.552 2.156 -2.129 1.00 96.94 96 ALA A C 1
ATOM 755 O O . ALA A 1 96 ? 12.262 2.476 -3.089 1.00 96.94 96 ALA A O 1
ATOM 756 N N . LEU A 1 97 ? 11.446 0.887 -1.717 1.00 96.12 97 LEU A N 1
ATOM 757 C CA . LEU A 1 97 ? 12.134 -0.236 -2.365 1.00 96.12 97 LEU A CA 1
ATOM 758 C C . LEU A 1 97 ? 11.619 -0.479 -3.789 1.00 96.12 97 LEU A C 1
ATOM 760 O O . LEU A 1 97 ? 12.424 -0.592 -4.717 1.00 96.12 97 LEU A O 1
ATOM 764 N N . ILE A 1 98 ? 10.296 -0.488 -3.984 1.00 94.31 98 ILE A N 1
ATOM 765 C CA . ILE A 1 98 ? 9.666 -0.620 -5.309 1.00 94.31 98 ILE A CA 1
ATOM 766 C C . ILE A 1 98 ? 10.160 0.493 -6.236 1.00 94.31 98 ILE A C 1
ATOM 768 O O . ILE A 1 98 ? 10.601 0.228 -7.354 1.00 94.31 98 ILE A O 1
ATOM 772 N N . THR A 1 99 ? 10.148 1.739 -5.760 1.00 95.19 99 THR A N 1
ATOM 773 C CA . THR A 1 99 ? 10.592 2.902 -6.540 1.00 95.19 99 THR A CA 1
ATOM 774 C C . THR A 1 99 ? 12.059 2.771 -6.948 1.00 95.19 99 THR A C 1
ATOM 776 O O . THR A 1 99 ? 12.402 2.968 -8.115 1.00 95.19 99 THR A O 1
ATOM 779 N N . ALA A 1 100 ? 12.932 2.392 -6.010 1.00 95.25 100 ALA A N 1
ATOM 780 C CA . ALA A 1 100 ? 14.350 2.187 -6.289 1.00 95.25 100 ALA A CA 1
ATOM 781 C C . ALA A 1 100 ? 14.576 1.078 -7.331 1.00 95.25 100 ALA A C 1
ATOM 783 O O . ALA A 1 100 ? 15.390 1.242 -8.245 1.00 95.25 100 ALA A O 1
ATOM 784 N N . LYS A 1 101 ? 13.827 -0.027 -7.228 1.00 93.50 101 LYS A N 1
ATOM 785 C CA . LYS A 1 101 ? 13.874 -1.145 -8.176 1.00 93.50 101 LYS A CA 1
ATOM 786 C C . LYS A 1 101 ? 13.456 -0.717 -9.583 1.00 93.50 101 LYS A C 1
ATOM 788 O O . LYS A 1 101 ? 14.189 -0.982 -10.535 1.00 93.50 101 LYS A O 1
ATOM 793 N N . LEU A 1 102 ? 12.325 -0.025 -9.713 1.00 92.44 102 LEU A N 1
ATOM 794 C CA . LEU A 1 102 ? 11.809 0.442 -11.003 1.00 92.44 102 LEU A CA 1
ATOM 795 C C . LEU A 1 102 ? 12.741 1.468 -11.660 1.00 92.44 102 LEU A C 1
ATOM 797 O O . LEU A 1 102 ? 12.974 1.405 -12.866 1.00 92.44 102 LEU A O 1
ATOM 801 N N . GLU A 1 103 ? 13.337 2.376 -10.883 1.00 94.38 103 GLU A N 1
ATOM 802 C CA . GLU A 1 103 ? 14.295 3.345 -11.427 1.00 94.38 103 GLU A CA 1
ATOM 803 C C . GLU A 1 103 ? 15.599 2.668 -11.880 1.00 94.38 103 GLU A C 1
ATOM 805 O O . GLU A 1 103 ? 16.182 3.062 -12.892 1.00 94.38 103 GLU A O 1
ATOM 810 N N . ASN A 1 104 ? 16.056 1.626 -11.177 1.00 94.06 104 ASN A N 1
ATOM 811 C CA . ASN A 1 104 ? 17.194 0.830 -11.632 1.00 94.06 104 ASN A CA 1
ATOM 812 C C . ASN A 1 104 ? 16.875 0.094 -12.942 1.00 94.06 104 ASN A C 1
ATOM 814 O O . ASN A 1 104 ? 17.655 0.163 -13.892 1.00 94.06 104 ASN A O 1
ATOM 818 N N . HIS A 1 105 ? 15.705 -0.540 -13.021 1.00 92.69 105 HIS A N 1
ATOM 819 C CA . HIS A 1 105 ? 15.262 -1.243 -14.222 1.00 92.69 105 HIS A CA 1
ATOM 820 C C . HIS A 1 105 ? 15.148 -0.296 -15.431 1.00 92.69 105 HIS A C 1
ATOM 822 O O . HIS A 1 105 ? 15.689 -0.565 -16.501 1.00 92.69 105 HIS A O 1
ATOM 828 N N . LYS A 1 106 ? 14.576 0.896 -15.238 1.00 93.88 106 LYS A N 1
ATOM 829 C CA . LYS A 1 106 ? 14.537 1.956 -16.257 1.00 93.88 106 LYS A CA 1
ATOM 830 C C . LYS A 1 106 ? 15.929 2.319 -16.789 1.00 93.88 106 LYS A C 1
ATOM 832 O O . LYS A 1 106 ? 16.094 2.471 -17.998 1.00 93.88 106 LYS A O 1
ATOM 837 N N . LYS A 1 107 ? 16.938 2.449 -15.919 1.00 94.69 107 LYS A N 1
ATOM 838 C CA . LYS A 1 107 ? 18.326 2.729 -16.338 1.00 94.69 107 LYS A CA 1
ATOM 839 C C . LYS A 1 107 ? 18.933 1.574 -17.136 1.00 94.69 107 LYS A C 1
ATOM 841 O O . LYS A 1 107 ? 19.640 1.824 -18.112 1.00 94.69 107 LYS A O 1
ATOM 846 N N . GLN A 1 108 ? 18.657 0.330 -16.743 1.00 93.50 108 GLN A N 1
ATOM 847 C CA . GLN A 1 108 ? 19.108 -0.860 -17.471 1.00 93.50 108 GLN A CA 1
ATOM 848 C C . GLN A 1 108 ? 18.525 -0.887 -18.887 1.00 93.50 108 GLN A C 1
ATOM 850 O O . GLN A 1 108 ? 19.286 -0.914 -19.852 1.00 93.50 108 GLN A O 1
ATOM 855 N N . VAL A 1 109 ? 17.206 -0.729 -19.017 1.00 92.25 109 VAL A N 1
ATOM 856 C CA . VAL A 1 109 ? 16.518 -0.681 -20.317 1.00 92.25 109 VAL A CA 1
ATOM 857 C C . VAL A 1 109 ? 17.054 0.454 -21.198 1.00 92.25 109 VAL A C 1
ATOM 859 O O . VAL A 1 109 ? 17.293 0.263 -22.389 1.00 92.25 109 VAL A O 1
ATOM 862 N N . GLN A 1 110 ? 17.320 1.638 -20.636 1.00 93.19 110 GLN A N 1
ATOM 863 C CA . GLN A 1 110 ? 17.930 2.745 -21.388 1.00 93.19 110 GLN A CA 1
ATOM 864 C C . GLN A 1 110 ? 19.318 2.389 -21.942 1.00 93.19 110 GLN A C 1
ATOM 866 O O . GLN A 1 110 ? 19.618 2.692 -23.100 1.00 93.19 110 GLN A O 1
ATOM 871 N N . SER A 1 111 ? 20.149 1.725 -21.136 1.00 94.00 111 SER A N 1
ATOM 872 C CA . SER A 1 111 ? 21.470 1.245 -21.556 1.00 94.00 111 SER A CA 1
ATOM 873 C C . SER A 1 111 ? 21.367 0.190 -22.665 1.00 94.00 111 SER A C 1
ATOM 875 O O . SER A 1 111 ? 22.108 0.235 -23.653 1.00 94.00 111 SER A O 1
ATOM 877 N N . GLU A 1 112 ? 20.409 -0.731 -22.561 1.00 92.50 112 GLU A N 1
ATOM 878 C CA . GLU A 1 112 ? 20.154 -1.762 -23.572 1.00 92.50 112 GLU A CA 1
ATOM 879 C C . GLU A 1 112 ? 19.675 -1.170 -24.899 1.00 92.50 112 GLU A C 1
ATOM 881 O O . GLU A 1 112 ? 20.165 -1.562 -25.963 1.00 92.50 112 GLU A O 1
ATOM 886 N N . ILE A 1 113 ? 18.788 -0.172 -24.854 1.00 92.00 113 ILE A N 1
ATOM 887 C CA . ILE A 1 113 ? 18.347 0.577 -26.038 1.00 92.00 113 ILE A CA 1
ATOM 888 C C . ILE A 1 113 ? 19.543 1.267 -26.695 1.00 92.00 113 ILE A C 1
ATOM 890 O O . ILE A 1 113 ? 19.741 1.133 -27.904 1.00 92.00 113 ILE A O 1
ATOM 894 N N . GLN A 1 114 ? 20.375 1.967 -25.920 1.00 92.00 114 GLN A N 1
ATOM 895 C CA . GLN A 1 114 ? 21.561 2.648 -26.444 1.00 92.00 114 GLN A CA 1
ATOM 896 C C . GLN A 1 114 ? 22.554 1.665 -27.083 1.00 92.00 114 GLN A C 1
ATOM 898 O O . GLN A 1 114 ? 23.098 1.933 -28.161 1.00 92.00 114 GLN A O 1
ATOM 903 N N . THR A 1 115 ? 22.768 0.515 -26.444 1.00 92.38 115 THR A N 1
ATOM 904 C CA . THR A 1 115 ? 23.629 -0.562 -26.948 1.00 92.38 115 THR A CA 1
ATOM 905 C C . THR A 1 115 ? 23.089 -1.124 -28.259 1.00 92.38 115 THR A C 1
ATOM 907 O O . THR A 1 115 ? 23.820 -1.218 -29.246 1.00 92.38 115 THR A O 1
ATOM 910 N N . THR A 1 116 ? 21.792 -1.431 -28.298 1.00 90.06 116 THR A N 1
ATOM 911 C CA . THR A 1 116 ? 21.101 -1.958 -29.480 1.00 90.06 116 THR A CA 1
ATOM 912 C C . THR A 1 116 ? 21.148 -0.964 -30.636 1.00 90.06 116 THR A C 1
ATOM 914 O O . THR A 1 116 ? 21.502 -1.336 -31.754 1.00 90.06 116 THR A O 1
ATOM 917 N N . PHE A 1 117 ? 20.883 0.315 -30.367 1.00 89.50 117 PHE A N 1
ATOM 918 C CA . PHE A 1 117 ? 20.960 1.383 -31.358 1.00 89.50 117 PHE A CA 1
ATOM 919 C C . PHE A 1 117 ? 22.377 1.519 -31.929 1.00 89.50 117 PHE A C 1
ATOM 921 O O . PHE A 1 117 ? 22.563 1.452 -33.144 1.00 89.50 117 PHE A O 1
ATOM 928 N N . THR A 1 118 ? 23.390 1.607 -31.062 1.00 87.69 118 THR A N 1
ATOM 929 C CA . THR A 1 118 ? 24.802 1.706 -31.469 1.00 87.69 118 THR A CA 1
ATOM 930 C C . THR A 1 118 ? 25.236 0.501 -32.302 1.00 87.69 118 THR A C 1
ATOM 932 O O . THR A 1 118 ? 25.929 0.656 -33.309 1.00 87.69 118 THR A O 1
ATOM 935 N N . ASN A 1 119 ? 24.824 -0.705 -31.908 1.00 84.31 119 ASN A N 1
ATOM 936 C CA . ASN A 1 119 ? 25.099 -1.917 -32.669 1.00 84.31 119 ASN A CA 1
ATOM 937 C C . ASN A 1 119 ? 24.416 -1.865 -34.039 1.00 84.31 119 ASN A C 1
ATOM 939 O O . ASN A 1 119 ? 25.069 -2.133 -35.043 1.00 84.31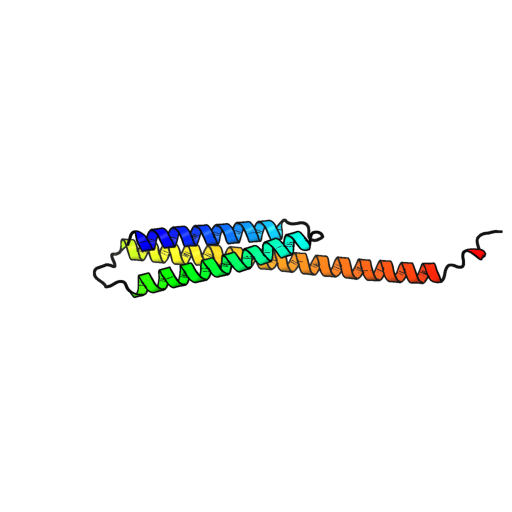 119 ASN A O 1
ATOM 943 N N . SER A 1 120 ? 23.147 -1.453 -34.106 1.00 82.81 120 SER A N 1
ATOM 944 C CA . SER A 1 120 ? 22.412 -1.337 -35.370 1.00 82.81 120 SER A CA 1
ATOM 945 C C . SER A 1 120 ? 23.084 -0.371 -36.356 1.00 82.81 120 SER A C 1
ATOM 947 O O . SER A 1 120 ? 23.230 -0.700 -37.532 1.00 82.81 120 SER A O 1
ATOM 949 N N . GLU A 1 121 ? 23.591 0.769 -35.879 1.00 80.56 121 GLU A N 1
ATOM 950 C CA . GLU A 1 121 ? 24.313 1.743 -36.705 1.00 80.56 121 GLU A CA 1
ATOM 951 C C . GLU A 1 121 ? 25.670 1.197 -37.178 1.00 80.56 121 GLU A C 1
ATOM 953 O O . GLU A 1 121 ? 26.021 1.330 -38.352 1.00 80.56 121 GLU A O 1
ATOM 958 N N . LYS A 1 122 ? 26.408 0.487 -36.311 1.00 76.44 122 LYS A N 1
ATOM 959 C CA . LYS A 1 122 ? 27.650 -0.208 -36.700 1.00 76.44 122 LYS A CA 1
ATOM 960 C C . LYS A 1 122 ? 27.406 -1.289 -37.758 1.00 76.44 122 LYS A C 1
ATOM 962 O O . LYS A 1 122 ? 28.222 -1.437 -38.665 1.00 76.44 122 LYS A O 1
ATOM 967 N N . PHE A 1 123 ? 26.292 -2.021 -37.672 1.00 71.62 123 PHE A N 1
ATOM 968 C CA . PHE A 1 123 ? 25.913 -3.033 -38.662 1.00 71.62 123 PHE A CA 1
ATOM 969 C C . PHE A 1 123 ? 25.492 -2.420 -40.004 1.00 71.62 123 PHE A C 1
ATOM 971 O O . PHE A 1 123 ? 25.855 -2.966 -41.042 1.00 71.62 123 PHE A O 1
ATOM 978 N N . LYS A 1 124 ? 24.812 -1.264 -40.018 1.00 67.19 124 LYS A N 1
ATOM 979 C CA . LYS A 1 124 ? 24.509 -0.529 -41.264 1.00 67.19 124 LYS A CA 1
ATOM 980 C C . LYS A 1 124 ? 25.771 -0.065 -42.000 1.00 67.19 124 LYS A C 1
ATOM 982 O O . LYS A 1 124 ? 25.776 -0.020 -43.225 1.00 67.19 124 LYS A O 1
ATOM 987 N N . GLY A 1 125 ? 26.841 0.252 -41.267 1.00 60.66 125 GLY A N 1
ATOM 988 C CA . GLY A 1 125 ? 28.154 0.582 -41.835 1.00 60.66 125 GLY A CA 1
ATOM 989 C C . GLY A 1 125 ? 28.978 -0.631 -42.292 1.00 60.66 125 GLY A C 1
ATOM 990 O O . GLY A 1 125 ? 29.986 -0.460 -42.980 1.00 60.66 125 GLY A O 1
ATOM 991 N N . TYR A 1 126 ? 28.573 -1.855 -41.938 1.00 56.34 126 TYR A N 1
ATOM 992 C CA . TYR A 1 126 ? 29.275 -3.079 -42.321 1.00 56.34 126 TYR A CA 1
ATOM 993 C C . TYR A 1 126 ? 28.882 -3.490 -43.745 1.00 56.34 126 TYR A C 1
ATOM 995 O O . TYR A 1 126 ? 27.870 -4.145 -43.989 1.00 56.34 126 TYR A O 1
ATOM 1003 N N . ASN A 1 127 ? 29.709 -3.105 -44.716 1.00 58.59 127 ASN A N 1
ATOM 1004 C CA . ASN A 1 127 ? 29.527 -3.490 -46.111 1.00 58.59 127 ASN A CA 1
ATOM 1005 C C . ASN A 1 127 ? 29.867 -4.988 -46.284 1.00 58.59 127 ASN A C 1
ATOM 1007 O O . ASN A 1 127 ? 31.032 -5.368 -46.442 1.00 58.59 127 ASN A O 1
ATOM 1011 N N . LEU A 1 128 ? 28.841 -5.850 -46.258 1.00 57.31 128 LEU A N 1
ATOM 1012 C CA . LEU A 1 128 ? 28.946 -7.314 -46.412 1.00 57.31 128 LEU A CA 1
ATOM 1013 C C . LEU A 1 128 ? 29.591 -7.755 -47.744 1.00 57.31 128 LEU A C 1
ATOM 1015 O O . LEU A 1 128 ? 29.962 -8.917 -47.891 1.00 57.31 128 LEU A O 1
ATOM 1019 N N . GLN A 1 129 ? 29.771 -6.844 -48.706 1.00 54.66 129 GLN A N 1
ATOM 1020 C CA . GLN A 1 129 ? 30.448 -7.124 -49.976 1.00 54.66 129 GLN A CA 1
ATOM 1021 C C . GLN A 1 129 ? 31.979 -7.237 -49.865 1.00 54.66 129 GLN A C 1
ATOM 1023 O O . GLN A 1 129 ? 32.615 -7.740 -50.786 1.00 54.66 129 GLN A O 1
ATOM 1028 N N . THR A 1 130 ? 32.584 -6.828 -48.745 1.00 52.00 130 THR A N 1
ATOM 1029 C CA . THR A 1 130 ? 34.054 -6.841 -48.581 1.00 52.00 130 THR A CA 1
ATOM 1030 C C . THR A 1 130 ? 34.611 -8.156 -48.014 1.00 52.00 130 THR A C 1
ATOM 1032 O O . THR A 1 130 ? 35.824 -8.334 -47.980 1.00 52.00 130 THR A O 1
ATOM 1035 N N . VAL A 1 131 ? 33.752 -9.092 -47.584 1.00 55.09 131 VAL A N 1
ATOM 1036 C CA . VAL A 1 131 ? 34.151 -10.347 -46.896 1.00 55.09 131 VAL A CA 1
ATOM 1037 C C . VAL A 1 131 ? 34.141 -11.569 -47.835 1.00 55.09 131 VAL A C 1
ATOM 1039 O O . VAL A 1 131 ? 34.114 -12.713 -47.395 1.00 55.09 131 VAL A O 1
ATOM 1042 N N . ARG A 1 132 ? 34.175 -11.359 -49.156 1.00 47.97 132 ARG A N 1
ATOM 1043 C CA . ARG A 1 132 ? 34.543 -12.411 -50.117 1.00 47.97 132 ARG A CA 1
ATOM 1044 C C . ARG A 1 132 ? 35.791 -11.981 -50.882 1.00 47.97 132 ARG A C 1
ATOM 1046 O O . ARG A 1 132 ? 35.693 -11.268 -51.877 1.00 47.97 132 ARG A O 1
ATOM 1053 N N . LYS A 1 133 ? 36.949 -12.424 -50.404 1.00 43.34 133 LYS A N 1
ATOM 1054 C CA . LYS A 1 133 ? 38.154 -12.629 -51.209 1.00 43.34 133 LYS A CA 1
ATOM 1055 C C . LYS A 1 133 ? 38.692 -14.013 -50.908 1.00 43.34 133 LYS A C 1
ATOM 1057 O O . LYS A 1 133 ? 38.678 -14.373 -49.712 1.00 43.34 133 LYS A O 1
#

pLDDT: mean 89.03, std 11.35, range [43.34, 97.62]

Radius of gyration: 25.68 Å; chains: 1; bounding box: 59×24×81 Å

Foldseek 3Di:
DVVLVVLLVVLLVLLVVLLVLLVVLLPDDLVPVVVNVVSVVVSVVSVVVSVVSVVVSVVVVVPDDPVNDDPVVVVVVVVSVVSVVVSVVSSVVSVVSSVVVNVVVVVVVVVVVVVVVVVVVVVVVDPPVVPDD

Secondary structure (DSSP, 8-state):
-HHHHHHHHHHHHHHHHHHHHHHHHHHS-TT-HHHHHHHHHHHHHHHHHHHHHHHHHHHHHHT--TTT--HHHHHHHHHHHHHHHHHHHHHHHHHHHHHHHHHHHHHHHHHHHHHHHHHHHHHHT--GGGS--

Sequence (133 aa):
MENIFSKIQTHLDYLDACIKLSKSIEQSDADNVEAINSNLDNRDRLVSIVSKVQLEIESLIDGLNGAQLNPESVQIFKAWQKDVHEMVSSIIEIDALITAKLENHKKQVQSEIQTTFTNSEKFKGYNLQTVRK

=== Feature glossary ===
Legend for the data blocks above and below:

— What the protein is —

The amino-acid sequence is the protein's primary structure: the linear order of residues from the N-terminus to the C-terminus, written in one-letter code. Everything else here — the 3D coordinates, the secondary structure, the domain annotations — is ultimately a consequence of this string.

Functional annotations link the protein to curated databases. InterPro entries identify conserved domains and families by matching the sequence against member-database signatures (Pfam, PROSITE, CDD, …). Gene Ontology (GO) terms describe molecular function, biological process, and cellular component in a controlled vocabulary. CATH places the structure in a hierarchical fold classification (Class/Architecture/Topology/Homologous-superfamily). The organism is the source species.

— Where its atoms are —

Atomic coordinates in PDBx/mmCIF format — the same representation the Protein Data Bank distributes. Each line of the _atom_site loop places one backbone atom in Cartesian space (units: ångströms, origin: arbitrary).

The six renders are orthographic views along the three Cartesian axes in both directions. Representation (cartoon, sticks, or surface) and color scheme (sequence-rainbow or by-chain) vary across proteins so the training set covers all the common visualization conventions.

— Local backbone conformation —

Eight-state secondary structure (DSSP): H is the canonical α-helix, G the tighter 3₁₀-helix, I the wider π-helix; E/B are β-structure, T and S are turns and bends, and '-' is everything else. DSSP derives these from the pattern of main-chain N–H···O=C hydrogen bonds, not from the sequence.

Three-state secondary structure (P-SEA) collapses the eight DSSP classes into helix (a), strand (b), and coil (c). P-SEA assigns these from Cα geometry alone — distances and angles — without requiring backbone oxygens, so it works on any Cα trace.

φ (phi) and ψ (psi) are the two rotatable backbone dihedrals per residue: φ is the C(i-1)–N–Cα–C torsion, ψ is the N–Cα–C–N(i+1) torsion, both in degrees on (−180°, 180°]. α-helical residues cluster near (−60°, −45°); β-strand residues near (−120°, +130°). A Ramachandran plot is simply a scatter of (φ, ψ) for every residue.

— Global shape and packing —

The geometric summary reports three shape descriptors. Rg (radius of gyration) measures how spread out the Cα atoms are about their centre of mass; compact globular proteins have small Rg, elongated or unfolded ones large. Cα contacts (<8 Å, |i−j|>4) count long-range 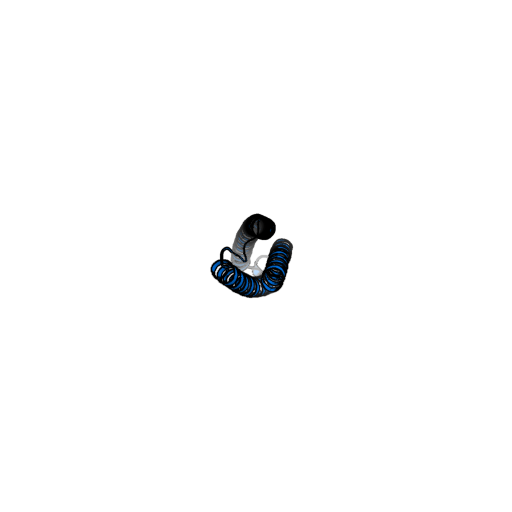residue pairs in spatial proximity — high for tightly packed folds, near zero for rods or random coil. The bounding-box extents give the protein's footprint along x, y, z in Å.

SASA measures how much of the protein is reachable by solvent. It is computed by rolling a water-sized probe over the atomic surface and summing the exposed area (Å²). Per-residue SASA distinguishes core (buried, low SASA) from surface (exposed, high SASA) residues; total SASA is a whole-molecule size measure.

Plot images: a contact map (which residues are close in 3D, as an N×N binary image), a Ramachandran scatter (backbone torsion angles, revealing secondary-structure composition at a glance), and — for AlphaFold structures — a PAE heatmap (pairwise prediction confidence).

— Structural neighborhood —

A 3Di character summarizes, for each residue, the relative orientation of the Cα frame of its nearest spatial neighbor. Because it encodes fold topology rather than chemistry, 3Di alignments detect remote structural similarity that sequence alignment misses.

The Foldseek neighbor list gives the closest experimentally determined structures in the PDB, ranked by structural alignment. TM-score near 1 means near-identical fold; near 0.3 means only rough topology match. This is how one finds what a novel AlphaFold prediction most resembles in the solved-structure universe.

— Confidence and disorder —

For AlphaFold models, the B-factor field carries pLDDT — the model's own estimate of local accuracy on a 0–100 scale. Regions with pLDDT<50 should be treated as essentially unmodeled; they often correspond to intrinsically disordered segments.

Crystallographic B-factors measure how much each atom's electron density is smeared out, in Å². They rise in mobile loops and surface residues and fall in the buried interior. In AlphaFold models this column is repurposed to hold pLDDT instead.

Predicted Aligned Error (PAE) is an AlphaFold confidence matrix: entry (i, j) is the expected error in the position of residue j, in ångströms, when the prediction is superimposed on the true structure at residue i. Low PAE within a block of residues means that block is internally rigid and well-predicted; high PAE between two blocks means their relative placement is uncertain even if each block individually is confident.